Protein AF-A0AAU8G5P2-F1 (afdb_monomer_lite)

Organism: NCBI:txid3163031

Foldseek 3Di:
DLVLCVVQVPDLVNLCVQLVHDSVVSVCLNVVNDPDDLVSLVSVCVVSVNDSCCSRVVDDPPPDDPPDDDDDPDPDDDDDDDD

Sequence (83 aa):
MRKSLRLTGIGVQDMADYLEVSRNTVGTWINGRITPSAQTIRLWAMRTGVPYRWLRDGETPAQGDPGGGEGLPRLDLNQRPSD

pLDDT: mean 81.55, std 20.74, range [39.47, 98.19]

Structure (mmCIF, N/CA/C/O backbone):
data_AF-A0AAU8G5P2-F1
#
_entry.id   AF-A0AAU8G5P2-F1
#
loop_
_atom_site.group_PDB
_atom_site.id
_atom_site.type_symbol
_atom_site.label_atom_id
_atom_site.label_alt_id
_atom_site.label_comp_id
_atom_site.label_asym_id
_atom_site.label_entity_id
_atom_site.label_seq_id
_atom_site.pdbx_PDB_ins_code
_atom_site.Cartn_x
_atom_site.Cartn_y
_atom_site.Cartn_z
_atom_site.occupancy
_atom_site.B_iso_or_equiv
_atom_site.auth_seq_id
_atom_site.auth_comp_id
_atom_site.auth_asym_id
_atom_site.auth_atom_id
_atom_site.pdbx_PDB_model_num
ATOM 1 N N . MET A 1 1 ? -4.661 -5.283 -4.023 1.00 90.19 1 MET A N 1
ATOM 2 C CA . MET A 1 1 ? -3.987 -4.038 -3.562 1.00 90.19 1 MET A CA 1
ATOM 3 C C . MET A 1 1 ? -4.705 -2.740 -3.923 1.00 90.19 1 MET A C 1
ATOM 5 O O . MET A 1 1 ? -5.031 -1.997 -3.014 1.00 90.19 1 MET A O 1
ATOM 9 N N . ARG A 1 2 ? -5.029 -2.428 -5.189 1.00 94.12 2 ARG A N 1
ATOM 10 C CA . ARG A 1 2 ? -5.701 -1.145 -5.526 1.00 94.12 2 ARG A CA 1
ATOM 11 C C . ARG A 1 2 ? -6.970 -0.858 -4.709 1.00 94.12 2 ARG A C 1
ATOM 13 O O . ARG A 1 2 ? -7.253 0.287 -4.372 1.00 94.12 2 ARG A O 1
ATOM 20 N N . LYS A 1 3 ? -7.750 -1.901 -4.412 1.00 92.94 3 LYS A N 1
ATOM 21 C CA . LYS A 1 3 ? -8.963 -1.789 -3.597 1.00 92.94 3 LYS A CA 1
ATOM 22 C C . LYS A 1 3 ? -8.659 -1.434 -2.132 1.00 92.94 3 LYS A C 1
ATOM 24 O O . LYS A 1 3 ? -9.429 -0.665 -1.581 1.00 92.94 3 LYS A O 1
ATOM 29 N N . SER A 1 4 ? -7.537 -1.865 -1.535 1.00 93.94 4 SER A N 1
ATOM 30 C CA . SER A 1 4 ? -7.196 -1.445 -0.162 1.00 93.94 4 SER A CA 1
ATOM 31 C C . SER A 1 4 ? -6.966 0.059 -0.074 1.00 93.94 4 SER A C 1
ATOM 33 O O . SER A 1 4 ? -7.517 0.690 0.809 1.00 93.94 4 SER A O 1
ATOM 35 N N . LEU A 1 5 ? -6.216 0.639 -1.020 1.00 95.25 5 LEU A N 1
ATOM 36 C CA . LEU A 1 5 ? -5.913 2.077 -1.022 1.00 95.25 5 LEU A CA 1
ATOM 37 C C . LEU A 1 5 ? -7.183 2.925 -1.127 1.00 95.25 5 LEU A C 1
ATOM 39 O O . LEU A 1 5 ? -7.314 3.941 -0.456 1.00 95.25 5 LEU A O 1
ATOM 43 N N . ARG A 1 6 ? -8.152 2.475 -1.934 1.00 93.06 6 ARG A N 1
ATOM 44 C CA . ARG A 1 6 ? -9.455 3.144 -2.050 1.00 93.06 6 ARG A CA 1
ATOM 45 C C . ARG A 1 6 ? -10.294 3.038 -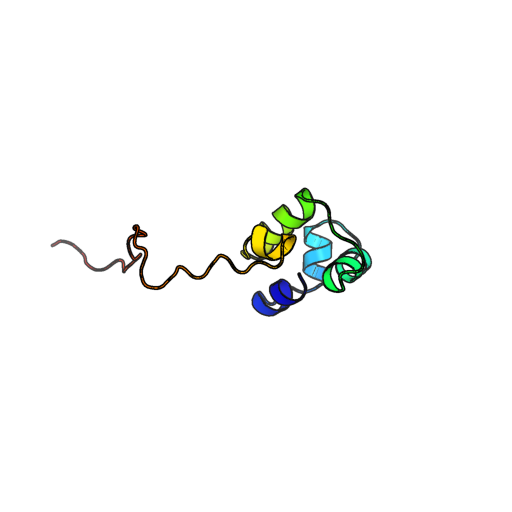0.779 1.00 93.06 6 ARG A C 1
ATOM 47 O O . ARG A 1 6 ? -10.977 3.995 -0.452 1.00 93.06 6 ARG A O 1
ATOM 54 N N . LEU A 1 7 ? -10.246 1.899 -0.087 1.00 91.88 7 LEU A N 1
ATOM 55 C CA . LEU A 1 7 ? -10.988 1.696 1.160 1.00 91.88 7 LEU A CA 1
ATOM 56 C C . LEU A 1 7 ? -10.415 2.520 2.318 1.00 91.88 7 LEU A C 1
ATOM 58 O O . LEU A 1 7 ? -11.172 2.986 3.158 1.00 91.88 7 LEU A O 1
ATOM 62 N N . THR A 1 8 ? -9.095 2.705 2.358 1.00 93.50 8 THR A N 1
ATOM 63 C CA . THR A 1 8 ? -8.416 3.414 3.452 1.00 93.50 8 THR A CA 1
ATOM 64 C C . THR A 1 8 ? -8.170 4.892 3.170 1.00 93.50 8 THR A C 1
ATOM 66 O O . THR A 1 8 ? -7.708 5.604 4.053 1.00 93.50 8 THR A O 1
ATOM 69 N N . GLY A 1 9 ? -8.398 5.350 1.935 1.00 94.06 9 GLY A N 1
ATOM 70 C CA . GLY A 1 9 ? -8.055 6.706 1.499 1.00 94.06 9 GLY A CA 1
ATOM 71 C C . GLY A 1 9 ? -6.548 6.967 1.378 1.00 94.06 9 GLY A C 1
ATOM 72 O O . GLY A 1 9 ? -6.146 8.108 1.174 1.00 94.06 9 GLY A O 1
ATOM 73 N N . ILE A 1 10 ? -5.705 5.934 1.487 1.00 95.50 10 ILE A N 1
ATOM 74 C CA . ILE A 1 10 ? -4.247 6.086 1.401 1.00 95.50 10 ILE A CA 1
ATOM 75 C C . ILE A 1 10 ? -3.844 6.329 -0.056 1.00 95.50 10 ILE A C 1
ATOM 77 O O . ILE A 1 10 ? -4.169 5.539 -0.948 1.00 95.50 10 ILE A O 1
ATOM 81 N N . GLY A 1 11 ? -3.100 7.409 -0.290 1.00 96.75 11 GLY A N 1
ATOM 82 C CA . GLY A 1 11 ? -2.548 7.742 -1.594 1.00 96.75 11 GLY A CA 1
ATOM 83 C C . GLY A 1 11 ? -1.495 6.738 -2.072 1.00 96.75 11 GLY A C 1
ATOM 84 O O . GLY A 1 11 ? -0.815 6.070 -1.296 1.00 96.75 11 GLY A O 1
ATOM 85 N N . VAL A 1 12 ? -1.326 6.642 -3.395 1.00 97.12 12 VAL A N 1
ATOM 86 C CA . VAL A 1 12 ? -0.258 5.817 -3.996 1.00 97.12 12 VAL A CA 1
ATOM 87 C C . VAL A 1 12 ? 1.126 6.339 -3.600 1.00 97.12 12 VAL A C 1
ATOM 89 O O . VAL A 1 12 ? 2.033 5.536 -3.412 1.00 97.12 12 VAL A O 1
ATOM 92 N N . GLN A 1 13 ? 1.275 7.664 -3.489 1.00 97.75 13 GLN A N 1
ATOM 93 C CA . GLN A 1 13 ? 2.525 8.295 -3.066 1.00 97.75 13 GLN A CA 1
ATOM 94 C C . GLN A 1 13 ? 2.807 7.984 -1.591 1.00 97.75 13 GLN A C 1
ATOM 96 O O . GLN A 1 13 ? 3.832 7.383 -1.313 1.00 97.75 13 GLN A O 1
ATOM 101 N N . ASP A 1 14 ? 1.840 8.191 -0.692 1.00 97.81 14 ASP A N 1
ATOM 102 C CA . ASP A 1 14 ? 1.978 7.863 0.736 1.00 97.81 14 ASP A CA 1
ATOM 103 C C . ASP A 1 14 ? 2.366 6.404 1.001 1.00 97.81 14 ASP A C 1
ATOM 105 O O . ASP A 1 14 ? 3.132 6.106 1.915 1.00 97.81 14 ASP A O 1
ATOM 109 N N . MET A 1 15 ? 1.823 5.469 0.215 1.00 97.94 15 MET A N 1
ATOM 110 C CA . MET A 1 15 ? 2.198 4.059 0.320 1.00 97.94 15 MET A CA 1
ATOM 111 C C . MET A 1 15 ? 3.621 3.803 -0.195 1.00 97.94 15 MET A C 1
ATOM 113 O O . MET A 1 15 ? 4.311 2.937 0.333 1.00 97.94 15 MET A O 1
ATOM 117 N N . ALA A 1 16 ? 4.056 4.532 -1.223 1.00 98.12 16 ALA A N 1
ATOM 118 C CA . ALA A 1 16 ? 5.415 4.441 -1.744 1.00 98.12 16 ALA A CA 1
ATOM 119 C C . ALA A 1 16 ? 6.428 4.970 -0.723 1.00 98.12 16 ALA A C 1
ATOM 121 O O . ALA A 1 16 ? 7.409 4.287 -0.447 1.00 98.12 16 ALA A O 1
ATOM 122 N N . ASP A 1 17 ? 6.127 6.116 -0.106 1.00 98.19 17 ASP A N 1
ATOM 123 C CA . ASP A 1 17 ? 6.937 6.713 0.956 1.00 98.19 17 ASP A CA 1
ATOM 124 C C . ASP A 1 17 ? 7.004 5.799 2.187 1.00 98.19 17 ASP A C 1
ATOM 126 O O . ASP A 1 17 ? 8.083 5.549 2.709 1.00 98.19 17 ASP A O 1
ATOM 130 N N . TYR A 1 18 ? 5.875 5.214 2.607 1.00 97.75 18 TYR A N 1
ATOM 131 C CA . TYR A 1 18 ? 5.842 4.268 3.732 1.00 97.75 18 TYR A CA 1
ATOM 132 C C . TYR A 1 18 ? 6.683 3.003 3.496 1.00 97.75 18 TYR A C 1
ATOM 134 O O . TYR A 1 18 ? 7.227 2.439 4.441 1.00 97.75 18 TYR A O 1
ATOM 142 N N . LEU A 1 19 ? 6.750 2.527 2.252 1.00 97.25 19 LEU A N 1
ATOM 143 C CA . LEU A 1 19 ? 7.488 1.316 1.883 1.00 97.25 19 LEU A CA 1
ATOM 144 C C . LEU A 1 19 ? 8.912 1.609 1.394 1.00 97.25 19 LEU A C 1
ATOM 146 O O . LEU A 1 19 ? 9.608 0.664 1.030 1.00 97.25 19 LEU A O 1
ATOM 150 N N . GLU A 1 20 ? 9.313 2.883 1.347 1.00 97.75 20 GLU A N 1
ATOM 151 C CA . GLU A 1 20 ? 10.604 3.350 0.827 1.00 97.75 20 GLU A CA 1
ATOM 152 C C . GLU A 1 20 ? 10.899 2.836 -0.596 1.00 97.75 20 GLU A C 1
ATOM 154 O O . GLU A 1 20 ? 12.013 2.442 -0.943 1.00 97.75 20 GLU A O 1
ATOM 159 N N . VAL A 1 21 ? 9.876 2.831 -1.457 1.00 97.56 21 VAL A N 1
ATOM 160 C CA . VAL A 1 21 ? 9.984 2.423 -2.866 1.00 97.56 21 VAL A CA 1
ATOM 161 C C . VAL A 1 21 ? 9.522 3.526 -3.805 1.00 97.56 21 VAL A C 1
ATOM 163 O O . VAL A 1 21 ? 8.814 4.454 -3.428 1.00 97.56 21 VAL A O 1
ATOM 166 N N . SER A 1 22 ? 9.859 3.401 -5.089 1.00 98.19 22 SER A N 1
ATOM 167 C CA . SER A 1 22 ? 9.340 4.332 -6.090 1.00 98.19 22 SER A CA 1
ATOM 168 C C . SER A 1 22 ? 7.814 4.223 -6.236 1.00 98.19 22 SER A C 1
ATOM 170 O O . SER A 1 22 ? 7.240 3.127 -6.230 1.00 98.19 22 SER A O 1
ATOM 172 N N . ARG A 1 23 ? 7.146 5.355 -6.494 1.00 97.44 23 ARG A N 1
ATOM 173 C CA . ARG A 1 23 ? 5.711 5.394 -6.838 1.00 97.44 23 ARG A CA 1
ATOM 174 C C . ARG A 1 23 ? 5.373 4.476 -8.018 1.00 97.44 23 ARG A C 1
ATOM 176 O O . ARG A 1 23 ? 4.291 3.892 -8.066 1.00 97.44 23 ARG A O 1
ATOM 183 N N . ASN A 1 24 ? 6.303 4.328 -8.963 1.00 97.81 24 ASN A N 1
ATOM 184 C CA . ASN A 1 24 ? 6.135 3.447 -10.115 1.00 97.81 24 ASN A CA 1
ATOM 185 C C . ASN A 1 24 ? 6.072 1.969 -9.695 1.00 97.81 24 ASN A C 1
ATOM 187 O O . ASN A 1 24 ? 5.238 1.228 -10.210 1.00 97.81 24 ASN A O 1
ATOM 191 N N . THR A 1 25 ? 6.879 1.563 -8.710 1.00 97.62 25 THR A N 1
ATOM 192 C CA . THR A 1 25 ? 6.844 0.221 -8.111 1.00 97.62 25 THR A CA 1
ATOM 193 C C . THR A 1 25 ? 5.478 -0.067 -7.485 1.00 97.62 25 THR A C 1
ATOM 195 O O . THR A 1 25 ? 4.870 -1.097 -7.758 1.00 97.62 25 THR A O 1
ATOM 198 N N . VAL A 1 26 ? 4.920 0.877 -6.722 1.00 97.25 26 VAL A N 1
ATOM 199 C CA . VAL A 1 26 ? 3.548 0.736 -6.203 1.00 97.25 26 VAL A CA 1
ATOM 200 C C . VAL A 1 26 ? 2.543 0.623 -7.354 1.00 97.25 26 VAL A C 1
ATOM 202 O O . VAL A 1 26 ? 1.632 -0.206 -7.315 1.00 97.25 26 VAL A O 1
ATOM 205 N N . GLY A 1 27 ? 2.742 1.410 -8.413 1.00 97.19 27 GLY A N 1
ATOM 206 C CA . GLY A 1 27 ? 1.977 1.353 -9.654 1.00 97.19 27 GLY A CA 1
ATOM 207 C C . GLY A 1 27 ? 1.960 -0.034 -10.305 1.00 97.19 27 GLY A C 1
ATOM 208 O O . GLY A 1 27 ? 0.899 -0.487 -10.736 1.00 97.19 27 GLY A O 1
ATOM 209 N N . THR A 1 28 ? 3.089 -0.741 -10.372 1.00 97.31 28 THR A N 1
ATOM 210 C CA . THR A 1 28 ? 3.130 -2.092 -10.958 1.00 97.31 28 THR A CA 1
ATOM 211 C C . THR A 1 28 ? 2.363 -3.101 -10.104 1.00 97.31 28 THR A C 1
ATOM 213 O O . THR A 1 28 ? 1.623 -3.912 -10.666 1.00 97.31 28 THR A O 1
ATOM 216 N N . TRP A 1 29 ? 2.439 -3.007 -8.774 1.00 96.69 29 TRP A N 1
ATOM 217 C CA . TRP A 1 29 ? 1.724 -3.901 -7.855 1.00 96.69 29 TRP A CA 1
ATOM 218 C C . TRP A 1 29 ? 0.208 -3.697 -7.884 1.00 96.69 29 TRP A C 1
ATOM 220 O O . TRP A 1 29 ? -0.555 -4.658 -7.982 1.00 96.69 29 TRP A O 1
ATOM 230 N N . ILE A 1 30 ? -0.272 -2.449 -7.841 1.00 95.00 30 ILE A N 1
ATOM 231 C CA . ILE A 1 30 ? -1.721 -2.178 -7.829 1.00 95.00 30 ILE A CA 1
ATOM 232 C C . ILE A 1 30 ? -2.402 -2.519 -9.158 1.00 95.00 30 ILE A C 1
ATOM 234 O O . ILE A 1 30 ? -3.613 -2.740 -9.165 1.00 95.00 30 ILE A O 1
ATOM 238 N N . ASN A 1 31 ? -1.638 -2.551 -10.252 1.00 94.44 31 ASN A N 1
ATOM 239 C CA . ASN A 1 31 ? -2.098 -2.976 -11.572 1.00 94.44 31 ASN A CA 1
ATOM 240 C C . ASN A 1 31 ? -1.858 -4.476 -11.831 1.00 94.44 31 ASN A C 1
ATOM 242 O O . ASN A 1 31 ? -2.157 -4.940 -12.925 1.00 94.44 31 ASN A O 1
ATOM 246 N N . GLY A 1 32 ? -1.317 -5.224 -10.861 1.00 90.88 32 GLY A N 1
ATOM 247 C CA . GLY A 1 32 ? -1.100 -6.669 -10.974 1.00 90.88 32 GLY A CA 1
ATOM 248 C C . GLY A 1 32 ? -0.009 -7.080 -11.967 1.00 90.88 32 GLY A C 1
ATOM 249 O O . GLY A 1 32 ? 0.002 -8.221 -12.407 1.00 90.88 32 GLY A O 1
ATOM 250 N N . ARG A 1 33 ? 0.900 -6.170 -12.343 1.00 93.56 33 ARG A N 1
ATOM 251 C CA . ARG A 1 33 ? 1.995 -6.474 -13.284 1.00 93.56 33 ARG A CA 1
ATOM 252 C C . ARG A 1 33 ? 3.121 -7.269 -12.634 1.00 93.56 33 ARG A C 1
ATOM 254 O O . ARG A 1 33 ? 3.762 -8.074 -13.294 1.00 93.56 33 ARG A O 1
ATOM 261 N N . ILE A 1 34 ? 3.391 -6.988 -11.362 1.00 94.88 34 ILE A N 1
ATOM 262 C CA . ILE A 1 34 ? 4.429 -7.642 -10.564 1.00 94.88 34 ILE A CA 1
ATOM 263 C C . ILE A 1 34 ? 3.815 -7.999 -9.218 1.00 94.88 34 ILE A C 1
ATOM 265 O O . ILE A 1 34 ? 3.146 -7.163 -8.605 1.00 94.88 34 ILE A O 1
ATOM 269 N N . THR A 1 35 ? 4.076 -9.214 -8.748 1.00 92.69 35 THR A N 1
ATOM 270 C CA . THR A 1 35 ? 3.699 -9.635 -7.399 1.00 92.69 35 THR A CA 1
ATOM 271 C C . THR A 1 35 ? 4.760 -9.153 -6.404 1.00 92.69 35 THR A C 1
ATOM 273 O O . THR A 1 35 ? 5.929 -9.517 -6.545 1.00 92.69 35 THR A O 1
ATOM 276 N N . PRO A 1 36 ? 4.400 -8.324 -5.410 1.00 95.12 36 PRO A N 1
ATOM 277 C CA . PRO A 1 36 ? 5.330 -7.897 -4.369 1.00 95.12 36 PRO A CA 1
ATOM 278 C C . PRO A 1 36 ? 5.771 -9.061 -3.474 1.00 95.12 36 PRO A C 1
ATOM 280 O O . PRO A 1 36 ? 5.097 -10.086 -3.374 1.00 95.12 36 PRO A O 1
ATOM 283 N N . SER A 1 37 ? 6.890 -8.880 -2.772 1.00 96.94 37 SER A N 1
ATOM 284 C CA . SER A 1 37 ? 7.382 -9.877 -1.820 1.00 96.94 37 SER A CA 1
ATOM 285 C C . SER A 1 37 ? 6.411 -10.061 -0.647 1.00 96.94 37 SER A C 1
ATOM 287 O O . SER A 1 37 ? 5.646 -9.161 -0.287 1.00 96.94 37 SER A O 1
ATOM 289 N N . ALA A 1 38 ? 6.472 -11.219 0.017 1.00 96.00 38 ALA A N 1
ATOM 290 C CA . ALA A 1 38 ? 5.647 -11.480 1.195 1.00 96.00 38 ALA A CA 1
ATOM 291 C C . ALA A 1 38 ? 5.856 -10.437 2.310 1.00 96.00 38 ALA A C 1
ATOM 293 O O . ALA A 1 38 ? 4.898 -10.087 2.998 1.00 96.00 38 ALA A O 1
ATOM 294 N N . GLN A 1 39 ? 7.079 -9.917 2.465 1.00 97.38 39 GLN A N 1
ATOM 295 C CA . GLN A 1 39 ? 7.397 -8.850 3.416 1.00 97.38 39 GLN A CA 1
ATOM 296 C C . GLN A 1 39 ? 6.649 -7.558 3.070 1.00 97.38 39 GLN A C 1
ATOM 298 O O . GLN A 1 39 ? 5.976 -6.991 3.929 1.00 97.38 39 GLN A O 1
ATOM 303 N N . THR A 1 40 ? 6.687 -7.137 1.804 1.00 97.56 40 THR A N 1
ATOM 304 C CA . THR A 1 40 ? 5.966 -5.952 1.325 1.00 97.56 40 THR A CA 1
ATOM 305 C C . THR A 1 40 ? 4.462 -6.089 1.540 1.00 97.56 40 THR A C 1
ATOM 307 O O . THR A 1 40 ? 3.826 -5.154 2.015 1.00 97.56 40 THR A O 1
ATOM 310 N N . ILE A 1 41 ? 3.879 -7.259 1.260 1.00 96.88 41 ILE A N 1
ATOM 311 C CA . ILE A 1 41 ? 2.444 -7.496 1.482 1.00 96.88 41 ILE A CA 1
ATOM 312 C C . ILE A 1 41 ? 2.092 -7.394 2.979 1.00 96.88 41 ILE A C 1
ATOM 314 O O . ILE A 1 41 ? 1.035 -6.867 3.320 1.00 96.88 41 ILE A O 1
ATOM 318 N N . ARG A 1 42 ? 2.966 -7.853 3.888 1.00 97.25 42 ARG A N 1
ATOM 319 C CA . ARG A 1 42 ? 2.763 -7.713 5.344 1.00 97.25 42 ARG A CA 1
ATOM 320 C C . ARG A 1 42 ? 2.814 -6.254 5.791 1.00 97.25 42 ARG A C 1
ATOM 322 O O . ARG A 1 42 ? 1.917 -5.822 6.507 1.00 97.25 42 ARG A O 1
ATOM 329 N N . LEU A 1 43 ? 3.813 -5.494 5.343 1.00 97.69 43 LEU A N 1
ATOM 330 C CA . LEU A 1 43 ? 3.913 -4.054 5.616 1.00 97.69 43 LEU A CA 1
ATOM 331 C C . LEU A 1 43 ? 2.681 -3.309 5.092 1.00 97.69 43 LEU A C 1
ATOM 333 O O . LEU A 1 43 ? 2.064 -2.521 5.804 1.00 97.69 43 LEU A O 1
ATOM 337 N N . TRP A 1 44 ? 2.257 -3.636 3.874 1.00 97.50 44 TRP A N 1
ATOM 338 C CA . TRP A 1 44 ? 1.049 -3.089 3.272 1.00 97.50 44 TRP A CA 1
ATOM 339 C C . TRP A 1 44 ? -0.199 -3.390 4.110 1.00 97.50 44 TRP A C 1
ATOM 341 O O . TRP A 1 44 ? -1.003 -2.489 4.355 1.00 97.50 44 TRP A O 1
ATOM 351 N N . ALA A 1 45 ? -0.361 -4.635 4.571 1.00 96.12 45 ALA A N 1
ATOM 352 C CA . ALA A 1 45 ? -1.460 -5.042 5.446 1.00 96.12 45 ALA A CA 1
ATOM 353 C C . ALA A 1 45 ? -1.470 -4.230 6.748 1.00 96.12 45 ALA A C 1
ATOM 355 O O . ALA A 1 45 ? -2.509 -3.696 7.119 1.00 96.12 45 ALA A O 1
ATOM 356 N N . MET A 1 46 ? -0.312 -4.054 7.393 1.00 95.94 46 MET A N 1
ATOM 357 C CA . MET A 1 46 ? -0.194 -3.252 8.617 1.00 95.94 46 MET A CA 1
ATOM 358 C C . MET A 1 46 ? -0.557 -1.782 8.385 1.00 95.94 46 MET A C 1
ATOM 360 O O . MET A 1 46 ? -1.284 -1.199 9.181 1.00 95.94 46 MET A O 1
ATOM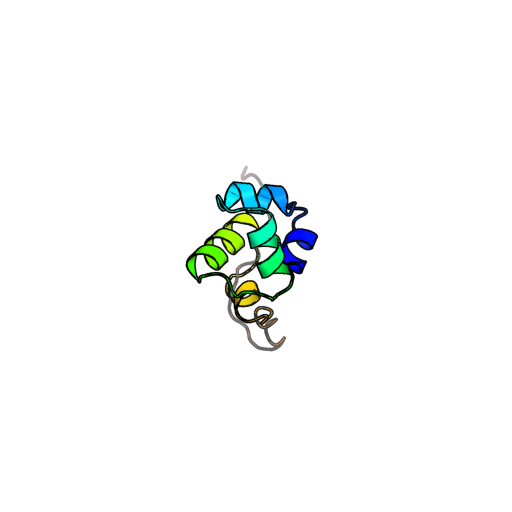 364 N N . ARG A 1 47 ? -0.117 -1.190 7.268 1.00 96.56 47 ARG A N 1
ATOM 365 C CA . ARG A 1 47 ? -0.410 0.213 6.938 1.00 96.56 47 ARG A CA 1
ATOM 366 C C . ARG A 1 47 ? -1.873 0.468 6.593 1.00 96.56 47 ARG A C 1
ATOM 368 O O . ARG A 1 47 ? -2.375 1.557 6.838 1.00 96.56 47 ARG A O 1
ATOM 375 N N . THR A 1 48 ? -2.537 -0.503 5.975 1.00 95.38 48 THR A N 1
ATOM 376 C CA . THR A 1 48 ? -3.925 -0.359 5.501 1.00 95.38 48 THR A CA 1
ATOM 377 C C . THR A 1 48 ? -4.955 -0.979 6.441 1.00 95.38 48 THR A C 1
ATOM 379 O O . THR A 1 48 ? -6.145 -0.749 6.261 1.00 95.38 48 THR A O 1
ATOM 382 N N . GLY A 1 49 ? -4.536 -1.797 7.405 1.00 93.75 49 GLY A N 1
ATOM 383 C CA . GLY A 1 49 ? -5.432 -2.579 8.260 1.00 93.75 49 GLY A CA 1
ATOM 384 C C . GLY A 1 49 ? -6.190 -3.690 7.525 1.00 93.75 49 GLY A C 1
ATOM 385 O O . GLY A 1 49 ? -7.025 -4.361 8.125 1.00 93.75 49 GLY A O 1
ATOM 386 N N . VAL A 1 50 ? -5.931 -3.906 6.230 1.00 92.38 50 VAL A N 1
ATOM 387 C CA . VAL A 1 50 ? -6.609 -4.955 5.459 1.00 92.38 50 VAL A CA 1
ATOM 388 C C . VAL A 1 50 ? -5.903 -6.309 5.634 1.00 92.38 50 VAL A C 1
ATOM 390 O O . VAL A 1 50 ? -4.677 -6.350 5.763 1.00 92.38 50 VAL A O 1
ATOM 393 N N . PRO A 1 51 ? -6.629 -7.442 5.598 1.00 93.12 51 PRO A N 1
ATOM 394 C CA . PRO A 1 51 ? -6.031 -8.750 5.854 1.00 93.12 51 PRO A CA 1
ATOM 395 C C . PRO A 1 51 ? -4.937 -9.126 4.846 1.00 93.12 51 PRO A C 1
ATOM 397 O O . PRO A 1 51 ? -5.125 -9.017 3.633 1.00 93.12 51 PRO A O 1
ATOM 400 N N . TYR A 1 52 ? -3.821 -9.673 5.341 1.00 93.50 52 TYR A N 1
ATOM 401 C CA . TYR A 1 52 ? -2.718 -10.163 4.502 1.00 93.50 52 TYR A CA 1
ATOM 402 C C . TYR A 1 52 ? -3.181 -11.175 3.442 1.00 93.50 52 TYR A C 1
ATOM 404 O O . TYR A 1 52 ? -2.836 -11.028 2.271 1.00 93.50 52 TYR A O 1
ATOM 412 N N . ARG A 1 53 ? -3.992 -12.173 3.832 1.00 90.62 53 ARG A N 1
ATOM 413 C CA . ARG A 1 53 ? -4.518 -13.194 2.902 1.00 90.62 53 ARG A CA 1
ATOM 414 C C . ARG A 1 53 ? -5.366 -12.575 1.794 1.00 90.62 53 ARG A C 1
ATOM 416 O O . ARG A 1 53 ? -5.215 -12.934 0.636 1.00 90.62 53 ARG A O 1
ATOM 423 N N . TRP A 1 54 ? -6.148 -11.548 2.119 1.00 90.19 54 TRP A N 1
ATOM 424 C CA . TRP A 1 54 ? -6.927 -10.822 1.118 1.00 90.19 54 TRP A CA 1
ATOM 425 C C . TRP A 1 54 ? -6.051 -10.072 0.107 1.00 90.19 54 TRP A C 1
ATOM 427 O O . TRP A 1 54 ? -6.384 -9.991 -1.074 1.00 90.19 54 TRP A O 1
ATOM 437 N N . LEU A 1 55 ? -4.906 -9.538 0.543 1.00 91.88 55 LEU A N 1
ATOM 438 C CA . LEU A 1 55 ? -3.947 -8.893 -0.357 1.00 91.88 55 LEU A CA 1
ATOM 439 C C . LEU A 1 55 ? -3.156 -9.883 -1.212 1.00 91.88 55 LEU A C 1
ATOM 441 O O . LEU A 1 55 ? -2.848 -9.545 -2.354 1.00 91.88 55 LEU A O 1
ATOM 445 N N . ARG A 1 56 ? -2.790 -11.039 -0.646 1.00 89.94 56 ARG A N 1
ATOM 446 C CA . ARG A 1 56 ? -1.954 -12.053 -1.297 1.00 89.94 56 ARG A CA 1
ATOM 447 C C . ARG A 1 56 ? -2.752 -12.925 -2.259 1.00 89.94 56 ARG A C 1
ATOM 449 O O . ARG A 1 56 ? -2.356 -13.072 -3.407 1.00 89.94 56 ARG A O 1
ATOM 456 N N . ASP A 1 57 ? -3.854 -13.480 -1.774 1.00 85.25 57 ASP A N 1
ATOM 457 C CA . ASP A 1 57 ? -4.586 -14.560 -2.434 1.00 85.25 57 ASP A CA 1
ATOM 458 C C . ASP A 1 57 ? -5.859 -14.036 -3.125 1.00 85.25 57 ASP A C 1
ATOM 460 O O . ASP A 1 57 ? -6.491 -14.736 -3.908 1.00 85.25 57 ASP A O 1
ATOM 464 N N . GLY A 1 58 ? -6.254 -12.784 -2.851 1.00 73.31 58 GLY A N 1
ATOM 465 C CA . GLY A 1 58 ? -7.527 -12.223 -3.319 1.00 73.31 58 GLY A CA 1
ATOM 466 C C . GLY A 1 58 ? -8.750 -12.803 -2.599 1.00 73.31 58 GLY A C 1
ATOM 467 O O . GLY A 1 58 ? -9.877 -12.385 -2.863 1.00 73.31 58 GLY A O 1
ATOM 468 N N . GLU A 1 59 ? -8.531 -13.724 -1.660 1.00 64.62 59 GLU A N 1
ATOM 469 C CA . GLU A 1 59 ? -9.564 -14.359 -0.856 1.00 64.62 59 GLU A CA 1
ATOM 470 C C . GLU A 1 59 ? -10.085 -13.378 0.191 1.00 64.62 59 GLU A C 1
ATOM 472 O O . GLU A 1 59 ? -9.357 -12.909 1.071 1.00 64.62 59 GLU A O 1
ATOM 477 N N . THR A 1 60 ? -11.373 -13.046 0.105 1.00 57.88 60 THR A N 1
ATOM 478 C CA . THR A 1 60 ? -12.066 -12.403 1.233 1.00 57.88 60 THR A CA 1
ATOM 479 C C . THR A 1 60 ? -11.992 -13.389 2.392 1.00 57.88 60 THR A C 1
ATOM 481 O O . THR A 1 60 ? -12.256 -14.566 2.135 1.00 57.88 60 THR A O 1
ATOM 484 N N . PRO A 1 61 ? -11.593 -12.977 3.620 1.00 54.97 61 PRO A N 1
ATOM 485 C CA . PRO A 1 61 ? -11.673 -13.884 4.761 1.00 54.97 61 PRO A CA 1
ATOM 486 C C . PRO A 1 61 ? -13.072 -14.477 4.722 1.00 54.97 61 PRO A C 1
ATOM 488 O O . PRO A 1 61 ? -14.021 -13.693 4.641 1.00 54.97 61 PRO A O 1
ATOM 491 N N . ALA A 1 62 ? -13.161 -15.810 4.614 1.00 53.19 62 ALA A N 1
ATOM 492 C CA . ALA A 1 62 ? -14.423 -16.506 4.421 1.00 53.19 62 ALA A CA 1
ATOM 493 C C . ALA A 1 62 ? -15.419 -15.880 5.390 1.00 53.19 62 ALA A C 1
ATOM 495 O O . ALA A 1 62 ? -15.211 -15.914 6.605 1.00 53.19 62 ALA A O 1
ATOM 496 N N . GLN A 1 63 ? -16.397 -15.165 4.833 1.00 48.56 63 GLN A N 1
ATOM 497 C CA . GLN A 1 63 ? -17.476 -14.622 5.627 1.00 48.56 63 GLN A CA 1
ATOM 498 C C . GLN A 1 63 ? -18.116 -15.882 6.180 1.00 48.56 63 GLN A C 1
ATOM 500 O O . GLN A 1 63 ? -18.548 -16.719 5.387 1.00 48.56 63 GLN A O 1
ATOM 505 N N . GLY A 1 64 ? -17.956 -16.085 7.490 1.00 43.84 64 GLY A N 1
ATOM 506 C CA . GLY A 1 64 ? -18.330 -17.323 8.146 1.00 43.84 64 GLY A CA 1
ATOM 507 C C . GLY A 1 64 ? -19.699 -17.738 7.647 1.00 43.84 64 GLY A C 1
ATOM 508 O O . GLY A 1 64 ? -20.613 -16.915 7.570 1.00 43.84 64 GLY A O 1
ATOM 509 N N . ASP A 1 65 ? -19.788 -18.993 7.234 1.00 41.12 65 ASP A N 1
ATOM 510 C CA . ASP A 1 65 ? -21.053 -19.672 7.054 1.00 41.12 65 ASP A CA 1
ATOM 511 C C . ASP A 1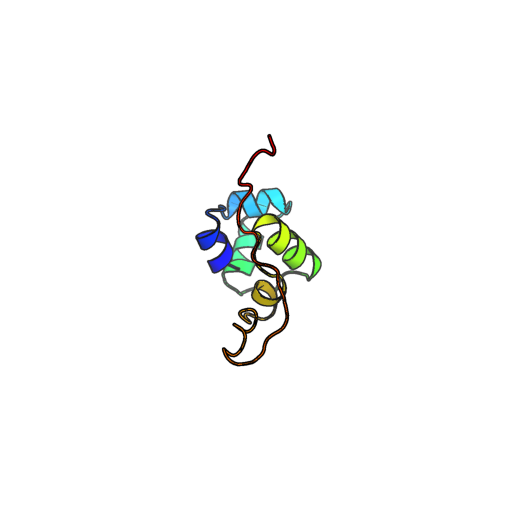 65 ? -22.009 -19.253 8.194 1.00 41.12 65 ASP A C 1
ATOM 513 O O . ASP A 1 65 ? -21.599 -19.300 9.361 1.00 41.12 65 ASP A O 1
ATOM 517 N N . PRO A 1 66 ? -23.242 -18.785 7.916 1.00 46.22 66 PRO A N 1
ATOM 518 C CA . PRO A 1 66 ? -24.158 -18.339 8.965 1.00 46.22 66 PRO A CA 1
ATOM 519 C C . PRO A 1 66 ? -24.602 -19.458 9.934 1.00 46.22 66 PRO A C 1
ATOM 521 O O . PRO A 1 66 ? -25.462 -19.206 10.775 1.00 46.22 66 PRO A O 1
ATOM 524 N N . GLY A 1 67 ? -24.034 -20.669 9.863 1.00 48.09 67 GLY A N 1
ATOM 525 C CA . GLY A 1 67 ? -24.332 -21.802 10.738 1.00 48.09 67 GLY A CA 1
ATOM 526 C C . GLY A 1 67 ? -23.173 -22.366 11.575 1.00 48.09 67 GLY A C 1
ATOM 527 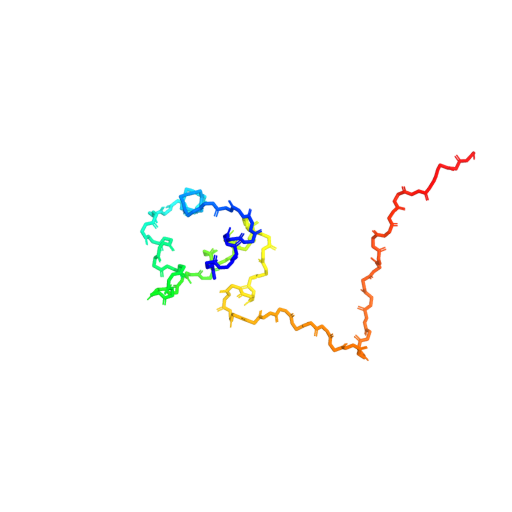O O . GLY A 1 67 ? -23.354 -23.433 12.155 1.00 48.09 67 GLY A O 1
ATOM 528 N N . GLY A 1 68 ? -22.006 -21.718 11.678 1.00 39.47 68 GLY A N 1
ATOM 529 C CA . GLY A 1 68 ? -20.850 -22.275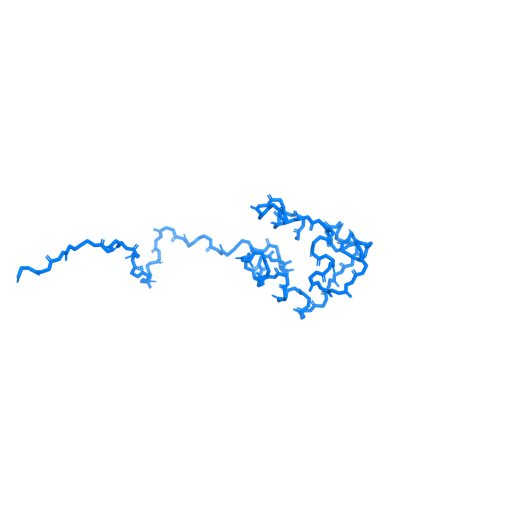 12.408 1.00 39.47 68 GLY A CA 1
ATOM 530 C C . GLY A 1 68 ? -20.295 -21.349 13.487 1.00 39.47 68 GLY A C 1
ATOM 531 O O . GLY A 1 68 ? -19.410 -20.545 13.209 1.00 39.47 68 GLY A O 1
ATOM 532 N N . GLY A 1 69 ? -20.816 -21.440 14.712 1.00 48.59 69 GLY A N 1
ATOM 533 C CA . GLY A 1 69 ? -20.328 -20.660 15.849 1.00 48.59 69 GLY A CA 1
ATOM 534 C C . GLY A 1 69 ? -18.883 -20.984 16.234 1.00 48.59 69 GLY A C 1
ATOM 535 O O . GLY A 1 69 ? -18.481 -22.135 16.167 1.00 48.59 69 GLY A O 1
ATOM 536 N N . GLU A 1 70 ? -18.143 -19.957 16.663 1.00 46.03 70 GLU A N 1
ATOM 537 C CA . GLU A 1 70 ? -17.334 -19.954 17.891 1.00 46.03 70 GLU A CA 1
ATOM 538 C C . GLU A 1 70 ? -16.785 -18.535 18.169 1.00 46.03 70 GLU A C 1
ATOM 540 O O . GLU A 1 70 ? -15.913 -18.013 17.481 1.00 46.03 70 GLU A O 1
ATOM 545 N N . GLY A 1 71 ? -17.396 -17.900 19.175 1.00 49.56 71 GLY A N 1
ATOM 546 C CA . GLY A 1 71 ? -16.875 -16.857 20.066 1.00 49.56 71 GLY A CA 1
ATOM 547 C C . GLY A 1 71 ? -15.850 -15.835 19.564 1.00 49.56 71 GLY A C 1
ATOM 548 O O . GLY A 1 71 ? -14.652 -15.997 19.772 1.00 49.56 71 GLY A O 1
ATOM 549 N N . LEU A 1 72 ? -16.333 -14.659 19.160 1.00 50.50 72 LEU A N 1
ATOM 550 C CA . LEU A 1 72 ? -15.698 -13.406 19.576 1.00 50.50 72 LEU A CA 1
ATOM 551 C C . LEU A 1 72 ? -16.700 -12.686 20.483 1.00 50.50 72 LEU A C 1
ATOM 553 O O . LEU A 1 72 ? -17.808 -12.402 20.017 1.00 50.50 72 LEU A O 1
ATOM 557 N N . PRO A 1 73 ? -16.387 -12.423 21.768 1.00 48.44 73 PRO A N 1
ATOM 558 C CA . PRO A 1 73 ? -17.275 -11.628 22.593 1.00 48.44 73 PRO A CA 1
ATOM 559 C C . PRO A 1 73 ? -17.397 -10.253 21.943 1.00 48.44 73 PRO A C 1
ATOM 561 O O . PRO A 1 73 ? -16.414 -9.563 21.671 1.00 48.44 73 PRO A O 1
ATOM 564 N N . ARG A 1 74 ? -18.645 -9.917 21.637 1.00 46.88 74 ARG A N 1
ATOM 565 C CA . ARG A 1 74 ? -19.097 -8.624 21.152 1.00 46.88 74 ARG A CA 1
ATOM 566 C C . ARG A 1 74 ? -18.488 -7.556 22.069 1.00 46.88 74 ARG A C 1
ATOM 568 O O . ARG A 1 74 ? -18.731 -7.565 23.274 1.00 46.88 74 ARG A O 1
ATOM 575 N N . LEU A 1 75 ? -17.628 -6.699 21.514 1.00 52.16 75 LEU A N 1
ATOM 576 C CA . LEU A 1 75 ? -17.063 -5.537 22.202 1.00 52.16 75 LEU A CA 1
ATOM 577 C C . LEU A 1 75 ? -18.176 -4.491 22.363 1.00 52.16 75 LEU A C 1
ATOM 579 O O . LEU A 1 75 ? -18.167 -3.440 21.727 1.00 52.16 75 LEU A O 1
ATOM 583 N N . ASP A 1 76 ? -19.186 -4.817 23.164 1.00 49.09 76 ASP A N 1
ATOM 584 C CA . ASP A 1 76 ? -20.178 -3.862 23.617 1.00 49.09 76 ASP A CA 1
ATOM 585 C C . ASP A 1 76 ? -19.641 -3.162 24.858 1.00 49.09 76 ASP A C 1
ATOM 587 O O . ASP A 1 76 ? -19.612 -3.706 25.955 1.00 49.09 76 ASP A O 1
ATOM 591 N N . LEU A 1 77 ? -19.286 -1.902 24.631 1.00 46.34 77 LEU A N 1
ATOM 592 C CA . LEU A 1 77 ? -19.750 -0.793 25.455 1.00 46.34 77 LEU A CA 1
ATOM 593 C C . LEU A 1 77 ? -19.306 -0.779 26.931 1.00 46.34 77 LEU A C 1
ATOM 595 O O . LEU A 1 77 ? -19.950 -1.306 27.831 1.00 46.34 77 LEU A O 1
ATOM 599 N N . ASN A 1 78 ? -18.285 0.046 27.174 1.00 60.78 78 ASN A N 1
ATOM 600 C CA . ASN A 1 78 ? -18.117 0.845 28.391 1.00 60.78 78 ASN A CA 1
ATOM 601 C C . ASN A 1 78 ? -19.429 1.537 28.840 1.00 60.78 78 ASN A C 1
ATOM 603 O O . ASN A 1 78 ? -19.641 2.697 28.490 1.00 60.78 78 ASN A O 1
ATOM 607 N N . GLN A 1 79 ? -20.292 0.892 29.632 1.00 55.47 79 GLN A N 1
ATOM 608 C CA . GLN A 1 79 ? -21.377 1.538 30.400 1.00 55.47 79 GLN A CA 1
ATOM 609 C C . GLN A 1 79 ? -21.648 0.660 31.642 1.00 55.47 79 GLN A C 1
ATOM 611 O O . GLN A 1 79 ? -22.113 -0.460 31.478 1.00 55.47 79 GLN A O 1
ATOM 616 N N . ARG A 1 80 ? -21.385 1.032 32.906 1.00 50.28 80 ARG A N 1
ATOM 617 C CA . ARG A 1 80 ? -21.828 2.195 33.715 1.00 50.28 80 ARG A CA 1
ATOM 618 C C . ARG A 1 80 ? -20.987 2.262 35.024 1.00 50.28 80 ARG A C 1
ATOM 620 O O . ARG A 1 80 ? -20.384 1.246 35.368 1.00 50.28 80 ARG A O 1
ATOM 627 N N . PRO A 1 81 ? -20.938 3.393 35.763 1.00 51.81 81 PRO A N 1
ATOM 628 C CA . PRO A 1 81 ? -20.207 3.474 37.033 1.00 51.81 81 PRO A CA 1
ATOM 629 C C . PRO A 1 81 ? -20.900 2.636 38.117 1.00 51.81 81 PRO A C 1
ATOM 631 O O . PRO A 1 81 ? -22.127 2.537 38.125 1.00 51.81 81 PRO A O 1
ATOM 634 N N . SER A 1 82 ? -20.116 2.026 39.007 1.00 61.4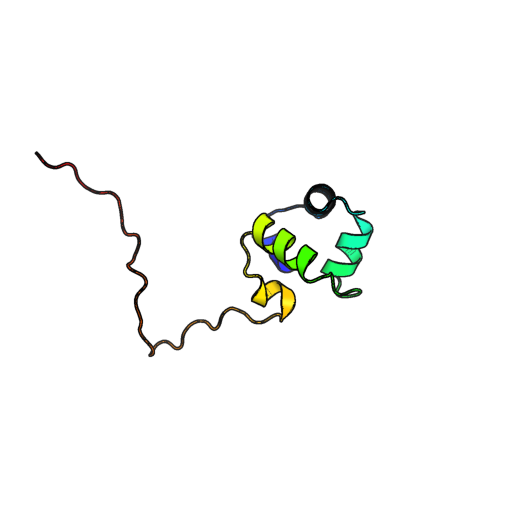4 82 SER A N 1
ATOM 635 C CA . SER A 1 82 ? -20.644 1.465 40.255 1.00 61.44 82 SER A CA 1
ATOM 636 C C . SER A 1 82 ? -20.676 2.573 41.305 1.00 61.44 82 SER A C 1
ATOM 638 O O . SER A 1 82 ? -19.690 3.300 41.440 1.00 61.44 82 SER A O 1
ATOM 640 N N . ASP A 1 83 ? -21.842 2.706 41.931 1.00 53.56 83 ASP A N 1
ATOM 641 C CA . ASP A 1 83 ? -22.134 3.491 43.136 1.00 53.56 83 ASP A CA 1
ATOM 642 C C . ASP A 1 83 ? -21.247 3.055 44.315 1.00 53.56 83 ASP A C 1
ATOM 644 O O . ASP A 1 83 ? -21.077 1.822 44.487 1.00 53.56 83 ASP A O 1
#

Secondary structure (DSSP, 8-state):
-HHHHHHHT--HHHHHHHTTS-HHHHHHHHTTSSPPPHHHHHHHHHHH---HHHHHH-PPP----TT----------------

InterPro domains:
  IPR001387 Cro/C1-type, helix-turn-helix domain [PF01381] (13-55)
  IPR001387 Cro/C1-type, helix-turn-helix domain [PS50943] (13-55)
  IPR001387 Cro/C1-type, helix-turn-helix domain [cd00093] (1-55)
  IPR010982 Lambda repressor-like, DNA-binding domain superfamily [G3DSA:1.10.260.40] (2-63)
  IPR010982 Lambda repressor-like, DNA-binding domain superfamily [SSF47413] (6-60)

Radius of gyration: 17.62 Å; chains: 1; bounding box: 35×31×56 Å